Protein AF-A0A378AB96-F1 (afdb_monomer_lite)

Organism: Klebsiella pneumoniae (NCBI:txid573)

pLDDT: mean 83.14, std 14.03, range [50.22, 96.44]

Structure (mmCIF, N/CA/C/O backbone):
data_AF-A0A378AB96-F1
#
_entry.id   AF-A0A378AB96-F1
#
loop_
_atom_site.group_PDB
_atom_site.id
_atom_site.type_symbol
_atom_site.label_atom_id
_atom_site.label_alt_id
_atom_site.label_comp_id
_atom_site.label_asym_id
_atom_site.label_entity_id
_atom_site.label_seq_id
_atom_site.pdbx_PDB_ins_code
_atom_site.Cartn_x
_atom_site.Cartn_y
_atom_site.Cartn_z
_atom_site.occupancy
_atom_site.B_iso_or_equiv
_atom_site.auth_seq_id
_atom_site.auth_comp_id
_atom_site.auth_asym_id
_atom_site.auth_atom_id
_atom_site.pdbx_PDB_model_num
ATOM 1 N N . MET A 1 1 ? -22.376 -10.911 29.560 1.00 50.22 1 MET A N 1
ATOM 2 C CA . MET A 1 1 ? -21.820 -9.604 29.153 1.00 50.22 1 MET A CA 1
ATOM 3 C C . MET A 1 1 ? -21.633 -9.599 27.645 1.00 50.22 1 MET A C 1
ATOM 5 O O . MET A 1 1 ? -20.685 -10.207 27.169 1.00 50.22 1 MET A O 1
ATOM 9 N N . SER A 1 2 ? -22.551 -8.976 26.904 1.00 62.28 2 SER A N 1
ATOM 10 C CA . SER A 1 2 ? -22.350 -8.718 25.475 1.00 62.28 2 SER A CA 1
ATOM 11 C C . SER A 1 2 ? -21.454 -7.492 25.356 1.00 62.28 2 SER A C 1
ATOM 13 O O . SER A 1 2 ? -21.901 -6.380 25.627 1.00 62.28 2 SER A O 1
ATOM 15 N N . LEU A 1 3 ? -20.183 -7.702 25.028 1.00 59.97 3 LEU A N 1
ATOM 16 C CA . LEU A 1 3 ? -19.300 -6.623 24.612 1.00 59.97 3 LEU A CA 1
ATOM 17 C C . LEU A 1 3 ? -19.709 -6.269 23.181 1.00 59.97 3 LEU A C 1
ATOM 19 O O . LEU A 1 3 ? -19.285 -6.930 22.237 1.00 59.97 3 LEU A O 1
ATOM 23 N N . LEU A 1 4 ? -20.588 -5.275 23.023 1.00 59.50 4 LEU A N 1
ATOM 24 C CA . LEU A 1 4 ? -20.652 -4.561 21.754 1.00 59.50 4 LEU A CA 1
ATOM 25 C C . LEU A 1 4 ? -19.276 -3.915 21.590 1.00 59.50 4 LEU A C 1
ATOM 27 O O . LEU A 1 4 ? -18.977 -2.935 22.271 1.00 59.50 4 LEU A O 1
ATOM 31 N N . ALA A 1 5 ? -18.424 -4.518 20.761 1.00 61.16 5 ALA A N 1
ATOM 32 C CA . ALA A 1 5 ? -17.248 -3.839 20.250 1.00 61.16 5 ALA A CA 1
ATOM 33 C C . ALA A 1 5 ? -17.752 -2.521 19.654 1.00 61.16 5 ALA A C 1
ATOM 35 O O . ALA A 1 5 ? -18.624 -2.535 18.781 1.00 61.16 5 ALA A O 1
ATOM 36 N N . ALA A 1 6 ? -17.294 -1.394 20.202 1.00 60.53 6 ALA A N 1
ATOM 37 C CA . ALA A 1 6 ? -17.504 -0.113 19.553 1.00 60.53 6 ALA A CA 1
ATOM 38 C C . ALA A 1 6 ? -17.026 -0.270 18.100 1.00 60.53 6 ALA A C 1
ATOM 40 O O . ALA A 1 6 ? -16.005 -0.933 17.897 1.00 60.53 6 ALA A O 1
ATOM 41 N N . PRO A 1 7 ? -17.760 0.237 17.094 1.00 57.53 7 PRO A N 1
ATOM 42 C CA . PRO A 1 7 ? -17.223 0.269 15.747 1.00 57.53 7 PRO A CA 1
ATOM 43 C C . PRO A 1 7 ? -15.934 1.082 15.838 1.00 57.53 7 PRO A C 1
ATOM 45 O O . PRO A 1 7 ? -15.981 2.276 16.123 1.00 57.53 7 PRO A O 1
ATOM 48 N N . GLU A 1 8 ? -14.791 0.407 15.724 1.00 62.31 8 GLU A N 1
ATOM 49 C CA . GLU A 1 8 ? -13.512 1.066 15.502 1.00 62.31 8 GLU A CA 1
ATOM 50 C C . GLU A 1 8 ? -13.760 1.973 14.296 1.00 62.31 8 GLU A C 1
ATOM 52 O O . GLU A 1 8 ? -14.100 1.467 13.224 1.00 62.31 8 GLU A O 1
ATOM 57 N N . GLU A 1 9 ? -13.723 3.298 14.483 1.00 63.75 9 GLU A N 1
ATOM 58 C CA . GLU A 1 9 ? -13.694 4.220 13.351 1.00 63.75 9 GLU A CA 1
ATOM 59 C C . GLU A 1 9 ? -12.522 3.756 12.496 1.00 63.75 9 GLU A C 1
ATOM 61 O O . GLU A 1 9 ? -11.369 3.812 12.931 1.00 63.75 9 GLU A O 1
ATOM 66 N N . THR A 1 10 ? -12.831 3.164 11.341 1.00 63.81 10 THR A N 1
ATOM 67 C CA . THR A 1 10 ? -11.837 2.539 10.484 1.00 63.81 10 THR A CA 1
ATOM 68 C C . THR A 1 10 ? -10.802 3.598 10.166 1.00 63.81 10 THR A C 1
ATOM 70 O O . THR A 1 10 ? -11.100 4.625 9.561 1.00 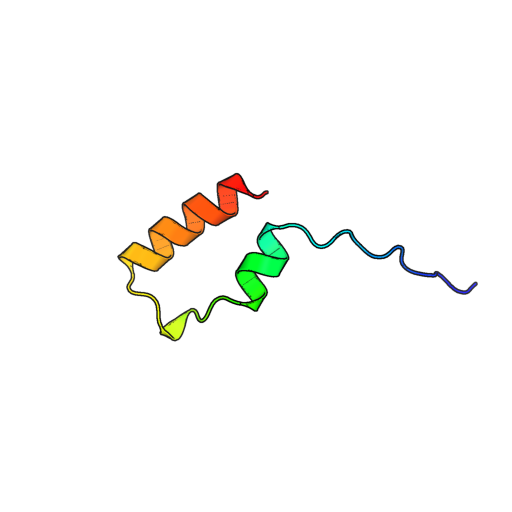63.81 10 THR A O 1
ATOM 73 N N . SER A 1 11 ? -9.579 3.393 10.664 1.00 78.62 11 SER A N 1
ATOM 74 C CA . SER A 1 11 ? -8.493 4.328 10.407 1.00 78.62 11 SER A CA 1
ATOM 75 C C . SER A 1 11 ? -8.374 4.504 8.890 1.00 78.62 11 SER A C 1
ATOM 77 O O . SER A 1 11 ? -8.417 3.506 8.164 1.00 78.62 11 SER A O 1
ATOM 79 N N . PRO A 1 12 ? -8.182 5.733 8.380 1.00 83.00 12 PRO A N 1
ATOM 80 C CA . PRO A 1 12 ? -8.055 5.973 6.942 1.00 83.0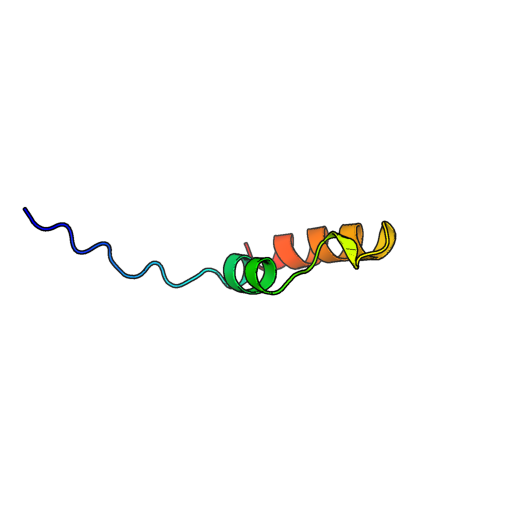0 12 PRO A CA 1
ATOM 81 C C . PRO A 1 12 ? -6.906 5.169 6.309 1.00 83.00 12 PRO A C 1
ATOM 83 O O . PRO A 1 12 ? -6.909 4.919 5.104 1.00 83.00 12 PRO A O 1
ATOM 86 N N . ALA A 1 13 ? -5.929 4.723 7.107 1.00 86.62 13 ALA A N 1
ATOM 87 C CA . ALA A 1 13 ? -4.891 3.799 6.667 1.00 86.62 13 ALA A CA 1
ATOM 88 C C . ALA A 1 13 ? -5.426 2.382 6.383 1.00 86.62 13 ALA A C 1
ATOM 90 O O . ALA A 1 13 ? -4.979 1.746 5.432 1.00 86.62 13 ALA A O 1
ATOM 91 N N . VAL A 1 14 ? -6.382 1.892 7.175 1.00 87.06 14 VAL A N 1
ATOM 92 C CA . VAL A 1 14 ? -6.993 0.560 7.025 1.00 87.06 14 VAL A CA 1
ATOM 93 C C . VAL A 1 14 ? -7.853 0.510 5.765 1.00 87.06 14 VAL A C 1
ATOM 95 O O . VAL A 1 14 ? -7.667 -0.380 4.942 1.00 87.06 14 VAL A O 1
ATOM 98 N N . GLU A 1 15 ? -8.691 1.522 5.536 1.00 88.88 15 GLU A N 1
ATOM 99 C CA . GLU A 1 15 ? -9.503 1.623 4.312 1.00 88.88 15 GLU A CA 1
ATOM 100 C C . GLU A 1 15 ? -8.635 1.723 3.047 1.00 88.88 15 GLU A C 1
ATOM 102 O O . GLU A 1 15 ? -8.949 1.150 2.000 1.00 88.88 15 GLU A O 1
ATOM 107 N N . ALA A 1 16 ? -7.509 2.439 3.137 1.00 88.19 16 ALA A N 1
ATOM 108 C CA . ALA A 1 16 ? -6.557 2.538 2.040 1.00 88.19 16 ALA A CA 1
ATOM 109 C C . ALA A 1 16 ? -5.879 1.193 1.730 1.00 88.19 16 ALA A C 1
ATOM 111 O O . ALA A 1 16 ? -5.591 0.928 0.565 1.00 88.19 16 ALA A O 1
ATOM 112 N N . LEU A 1 17 ? -5.633 0.356 2.743 1.00 89.81 17 LEU A N 1
ATOM 113 C CA . LEU A 1 17 ? -5.034 -0.972 2.584 1.00 89.81 17 LEU A CA 1
ATOM 114 C C . LEU A 1 17 ? -6.019 -1.996 2.012 1.00 89.81 17 LEU A C 1
ATOM 116 O O . LEU A 1 17 ? -5.618 -2.805 1.183 1.00 89.81 17 LEU A O 1
ATOM 120 N N . GLU A 1 18 ? -7.294 -1.949 2.399 1.00 91.25 18 GLU A N 1
ATOM 121 C CA . GLU A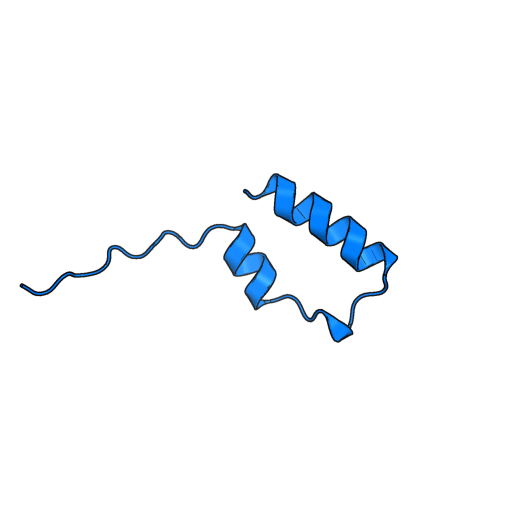 1 18 ? -8.324 -2.875 1.897 1.00 91.25 18 GLU A CA 1
ATOM 122 C C . GLU A 1 18 ? -8.544 -2.767 0.382 1.00 91.25 18 GLU A C 1
ATOM 124 O O . GLU A 1 18 ? -8.865 -3.753 -0.278 1.00 91.25 18 GLU A O 1
ATOM 129 N N . ASN A 1 19 ? -8.342 -1.573 -0.177 1.00 88.38 19 ASN A N 1
ATOM 130 C CA . ASN A 1 19 ? -8.520 -1.298 -1.603 1.00 88.38 19 ASN A CA 1
ATOM 131 C C . ASN A 1 19 ? -7.216 -1.396 -2.414 1.00 88.38 19 ASN A C 1
ATOM 133 O O . ASN A 1 19 ? -7.221 -1.134 -3.620 1.00 88.38 19 ASN A O 1
ATOM 137 N N . LEU A 1 20 ? -6.090 -1.721 -1.772 1.00 91.31 20 LEU A N 1
ATOM 138 C CA . LEU A 1 20 ? -4.779 -1.751 -2.411 1.00 91.31 20 LEU A CA 1
ATOM 13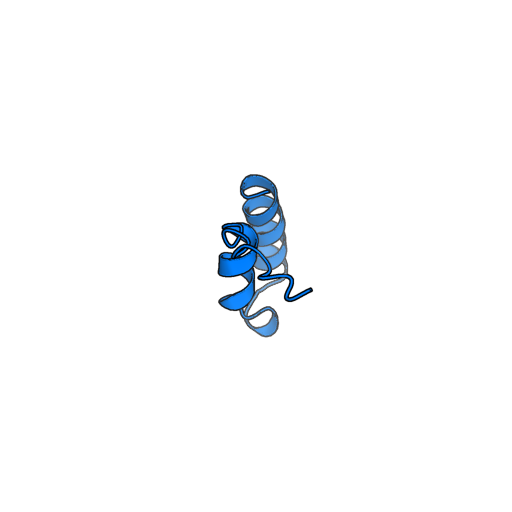9 C C . LEU A 1 20 ? -4.433 -3.166 -2.878 1.00 91.31 20 LEU A C 1
ATOM 141 O O . LEU A 1 20 ? -4.307 -4.075 -2.065 1.00 91.31 20 LEU A O 1
ATOM 145 N N . ASP A 1 21 ? -4.199 -3.333 -4.180 1.00 94.12 21 ASP A N 1
ATOM 146 C CA . ASP A 1 21 ? -3.622 -4.561 -4.731 1.00 94.12 21 ASP A CA 1
ATOM 147 C C . ASP A 1 21 ? -2.083 -4.463 -4.740 1.00 94.12 21 ASP A C 1
ATOM 149 O O . ASP A 1 21 ? -1.527 -3.729 -5.569 1.00 94.12 21 ASP A O 1
ATOM 153 N N . PRO A 1 22 ? -1.373 -5.173 -3.844 1.00 89.19 22 PRO A N 1
ATOM 154 C CA . PRO A 1 22 ? 0.079 -5.089 -3.742 1.00 89.19 22 PRO A CA 1
ATOM 155 C C . PRO A 1 22 ? 0.804 -5.662 -4.966 1.00 89.19 22 PRO A C 1
ATOM 157 O O . PRO A 1 22 ? 1.900 -5.193 -5.278 1.00 89.19 22 PRO A O 1
ATOM 160 N N . ASP A 1 23 ? 0.202 -6.615 -5.683 1.00 93.06 23 ASP A N 1
ATOM 161 C CA . ASP A 1 23 ? 0.828 -7.275 -6.836 1.00 93.06 23 ASP A CA 1
ATOM 162 C C . ASP A 1 23 ? 0.815 -6.379 -8.084 1.00 93.06 23 ASP A C 1
ATOM 164 O O . ASP A 1 23 ? 1.622 -6.544 -9.002 1.00 93.06 23 ASP A O 1
ATOM 168 N N . SER A 1 24 ? -0.068 -5.377 -8.099 1.00 93.94 24 SER A N 1
ATOM 169 C CA . SER A 1 24 ? -0.148 -4.371 -9.161 1.00 93.94 24 SER A CA 1
ATOM 170 C C . SER A 1 24 ? 0.923 -3.274 -9.059 1.00 93.94 24 SER A C 1
ATOM 172 O O . SER A 1 24 ? 1.134 -2.516 -10.012 1.00 93.94 24 SER A O 1
ATOM 174 N N . LEU A 1 25 ? 1.606 -3.157 -7.913 1.00 94.81 25 LEU A N 1
ATOM 175 C CA . LEU A 1 25 ? 2.534 -2.063 -7.643 1.00 94.81 25 LEU A CA 1
ATOM 176 C C . LEU A 1 25 ? 3.949 -2.376 -8.131 1.00 94.81 25 LEU A C 1
ATOM 178 O O . LEU A 1 25 ? 4.542 -3.410 -7.834 1.00 94.81 25 LEU A O 1
ATOM 182 N N . THR A 1 26 ? 4.567 -1.401 -8.795 1.00 96.44 26 THR A N 1
ATOM 183 C CA . THR A 1 26 ? 6.020 -1.418 -9.005 1.00 96.44 26 THR A CA 1
ATOM 184 C C . THR A 1 26 ? 6.762 -1.153 -7.686 1.00 96.44 26 THR A C 1
ATOM 186 O O . THR A 1 26 ? 6.232 -0.462 -6.811 1.00 96.44 26 THR A O 1
ATOM 189 N N . PRO A 1 27 ? 8.034 -1.577 -7.545 1.00 95.94 27 PRO A N 1
ATOM 190 C CA . PRO A 1 27 ? 8.813 -1.340 -6.324 1.00 95.94 27 PRO A CA 1
ATOM 191 C C . PRO A 1 27 ? 8.874 0.132 -5.881 1.00 95.94 27 PRO A C 1
ATOM 193 O O . PRO A 1 27 ? 8.862 0.432 -4.690 1.00 95.94 27 PRO A O 1
ATOM 196 N N . ARG A 1 28 ? 8.894 1.072 -6.837 1.00 95.88 28 ARG A N 1
ATOM 197 C CA . ARG A 1 28 ? 8.854 2.514 -6.548 1.00 95.88 28 ARG A CA 1
ATOM 198 C C . ARG A 1 28 ? 7.492 2.961 -6.013 1.00 95.88 28 ARG A C 1
ATOM 200 O O . ARG A 1 28 ? 7.451 3.713 -5.047 1.00 95.88 28 ARG A O 1
ATOM 207 N N . GLN A 1 29 ? 6.397 2.481 -6.600 1.00 95.38 29 GLN A N 1
ATOM 208 C CA . GLN A 1 29 ? 5.047 2.800 -6.121 1.00 95.38 29 GLN A CA 1
ATOM 209 C C . GLN A 1 29 ? 4.801 2.221 -4.727 1.00 95.38 29 GLN A C 1
ATOM 211 O O . GLN A 1 29 ? 4.207 2.895 -3.894 1.00 95.38 29 GLN A O 1
ATOM 216 N N . ALA A 1 30 ? 5.302 1.016 -4.442 1.00 95.56 30 ALA A N 1
ATOM 217 C CA . ALA A 1 30 ? 5.238 0.439 -3.102 1.00 95.56 30 ALA A CA 1
ATOM 218 C C . ALA A 1 30 ? 5.934 1.341 -2.064 1.00 95.56 30 ALA A C 1
ATOM 220 O O . ALA A 1 30 ? 5.377 1.604 -1.001 1.00 95.56 30 ALA A O 1
ATOM 221 N N . LEU A 1 31 ? 7.112 1.887 -2.393 1.00 96.19 31 LEU A N 1
ATOM 222 C CA . LEU A 1 31 ? 7.817 2.833 -1.523 1.00 96.19 31 LEU A CA 1
ATOM 223 C C . LEU A 1 31 ? 7.018 4.128 -1.294 1.00 96.19 31 LEU A C 1
ATOM 225 O O . LEU A 1 31 ? 6.912 4.593 -0.161 1.00 96.19 31 LEU A O 1
ATOM 229 N N . GLU A 1 32 ? 6.434 4.700 -2.347 1.00 95.94 32 GLU A N 1
ATOM 230 C CA . GLU A 1 32 ? 5.563 5.881 -2.243 1.00 95.94 32 GLU A CA 1
ATOM 231 C C . GLU A 1 32 ? 4.343 5.604 -1.347 1.00 95.94 32 GLU A C 1
ATOM 233 O O . GLU A 1 32 ? 3.996 6.421 -0.488 1.00 95.94 32 GLU A O 1
ATOM 238 N N . TRP A 1 33 ? 3.739 4.420 -1.478 1.00 93.94 33 TRP A N 1
ATOM 239 C CA . TRP A 1 33 ? 2.627 3.972 -0.642 1.00 93.94 33 TRP A CA 1
ATOM 240 C C . TRP A 1 33 ? 2.999 3.849 0.836 1.00 93.94 33 TRP A C 1
ATOM 242 O O . TRP A 1 33 ? 2.196 4.235 1.682 1.00 93.94 33 TRP A O 1
ATOM 252 N N . ILE A 1 34 ? 4.215 3.404 1.169 1.00 93.06 34 ILE A N 1
ATOM 253 C CA . ILE A 1 34 ? 4.694 3.350 2.562 1.00 93.06 34 ILE A CA 1
ATOM 254 C C . ILE A 1 34 ? 4.718 4.751 3.188 1.00 93.06 34 ILE A C 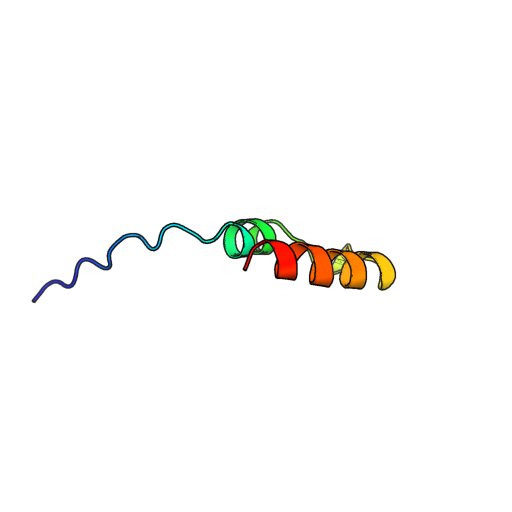1
ATOM 256 O O . ILE A 1 34 ? 4.263 4.934 4.319 1.00 93.06 34 ILE A O 1
ATOM 260 N N . TYR A 1 35 ? 5.205 5.760 2.462 1.00 95.00 35 TYR A N 1
ATOM 261 C CA . TYR A 1 35 ? 5.202 7.140 2.959 1.00 95.00 35 TYR A CA 1
ATOM 262 C C . TYR A 1 35 ? 3.790 7.722 3.061 1.00 95.00 35 TYR A C 1
ATOM 264 O O . TYR A 1 35 ? 3.494 8.432 4.022 1.00 95.00 35 TYR A O 1
ATOM 272 N N . ARG A 1 36 ? 2.907 7.390 2.113 1.00 91.38 36 ARG A N 1
ATOM 273 C CA . ARG A 1 36 ? 1.496 7.786 2.156 1.00 91.38 36 ARG A CA 1
ATOM 274 C C . ARG A 1 36 ? 0.789 7.189 3.369 1.00 91.38 36 ARG A C 1
ATOM 276 O O . ARG A 1 36 ? 0.161 7.931 4.114 1.00 91.38 36 ARG A O 1
ATOM 283 N N . LEU A 1 37 ? 0.942 5.888 3.608 1.00 91.44 37 LEU A N 1
ATOM 284 C CA . LEU A 1 37 ? 0.363 5.211 4.767 1.00 91.44 37 LEU A CA 1
ATOM 285 C C . LEU A 1 37 ? 0.879 5.817 6.067 1.00 91.44 37 LEU A C 1
ATOM 287 O O . LEU A 1 37 ? 0.075 6.146 6.924 1.00 91.44 37 LEU A O 1
ATOM 291 N N . LYS A 1 38 ? 2.186 6.085 6.170 1.00 89.94 38 LYS A N 1
ATOM 292 C CA . LYS A 1 38 ? 2.781 6.748 7.339 1.00 89.94 38 LYS A CA 1
ATOM 293 C C . LYS A 1 38 ? 2.166 8.120 7.652 1.00 89.94 38 LYS A C 1
ATOM 295 O O . LYS A 1 38 ? 2.184 8.526 8.803 1.00 89.94 38 LYS A O 1
ATOM 300 N N . SER A 1 39 ? 1.652 8.844 6.658 1.00 88.19 39 SER A N 1
ATOM 301 C CA . SER A 1 39 ? 0.969 10.129 6.886 1.00 88.19 39 SER A CA 1
ATOM 302 C C . SER A 1 39 ? -0.478 9.995 7.378 1.00 88.19 39 SER A C 1
ATOM 304 O O . SER A 1 39 ? -1.058 10.987 7.806 1.00 88.19 39 SER A O 1
ATOM 306 N N . LEU A 1 40 ? -1.050 8.789 7.296 1.00 81.75 40 LEU A N 1
ATOM 307 C CA . LEU A 1 40 ? -2.42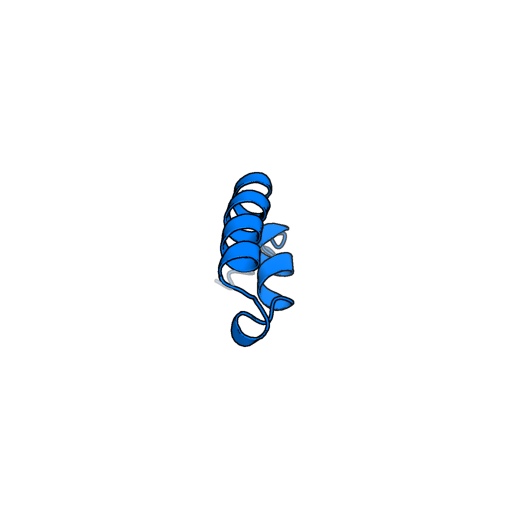7 8.464 7.680 1.00 81.75 40 LEU A CA 1
ATOM 308 C C . LEU A 1 40 ? -2.523 7.777 9.056 1.00 81.75 40 LEU A C 1
ATOM 310 O O . LEU A 1 40 ? -3.642 7.536 9.511 1.00 81.75 40 LEU A O 1
ATOM 314 N N . VAL A 1 41 ? -1.380 7.444 9.677 1.00 73.38 41 VAL A N 1
ATOM 315 C CA . VAL A 1 41 ? -1.268 6.866 11.032 1.00 73.38 41 VAL A CA 1
ATOM 316 C C . VAL A 1 41 ? -0.733 7.917 11.999 1.00 73.38 41 VAL A C 1
ATOM 318 O O . VAL A 1 41 ? -1.567 8.543 12.683 1.00 73.38 41 VAL A O 1
#

Radius of gyration: 14.3 Å; chains: 1; bounding box: 31×20×38 Å

Secondary structure (DSSP, 8-state):
-----------HHHHHHHT--GGG--HHHHHHHHHHHHTT-

Foldseek 3Di:
DDPPPDPPPQQPLNVVVVPDDPVPDDPVRVVVNVVVSVVSD

Sequence (41 aa):
MSLLAAPEETSPAVEALENLDPDSLTPRQALEWIYRLKSLV